Protein AF-A0A838ABS0-F1 (afdb_monomer)

Mean predicted aligned error: 15.43 Å

Secondary structure (DSSP, 8-state):
--------PPPPPPP----PPP---HHHHHHHHHHHHHHTT-------HHHHHHHHHHHHHHHHHHHHHHHHTGGGG-PPP-SSHHHHHHHHHHHHHHHHHHHHHHHHHHHHHHHHHHHHHHHHHHHHHHHHHHHHHHT--

Nearest PDB structures (foldseek):
  3zx6-assembly1_A  TM=5.988E-01  e=5.829E-01  Archaeoglobus fulgidus DSM 4304
  8ym7-assembly1_A  TM=7.204E-01  e=1.635E+00  Homo sapiens
  5da9-assembly1_A  TM=5.318E-01  e=9.472E-01  Thermochaetoides thermophila DSM 1495
  3g6b-assembly1_B  TM=4.521E-01  e=2.085E+00  Thermotoga maritima

Radius of gyration: 30.53 Å; Cα contacts (8 Å, |Δi|>4): 55; chains: 1; bounding box: 68×33×104 Å

Sequence (141 aa):
MADEEDSGAPPLPLPQVDDAPMPVGPQQVRAQADAKAQAAGLEDIAFDSEGVDKVIKRLKDVLSSLREAQRQSEPLRNIAKKSDPVTNSYADTANEGGAAYQACLRKEIAALDGLIEDAKAMKEERLQHEDEVAAGLKGQD

Foldseek 3Di:
DDDDDPDPDDDDPDPPPPPPPPPQPPVNVVVVVVVVCVVVVNDDPPDPLVVLVVVLVVLVVVLVVLVVVLVVLVVQLVDDDDPDPVSNVVSVVSNVVSVVVNVVSVVVSVVSVVVSVVSVVVSVVVVVVVVVVVVVVVVPD

Structure (mmCIF, N/CA/C/O backbone):
data_AF-A0A838ABS0-F1
#
_entry.id   AF-A0A838ABS0-F1
#
loop_
_atom_site.group_PDB
_atom_site.id
_atom_site.type_symbol
_atom_site.label_atom_id
_atom_site.label_alt_id
_atom_site.label_comp_id
_atom_site.label_asym_id
_atom_site.label_entity_id
_atom_site.label_seq_id
_atom_site.pdbx_PDB_ins_code
_atom_site.Cartn_x
_atom_site.Cartn_y
_atom_site.Cartn_z
_atom_site.occupancy
_atom_site.B_iso_or_equiv
_atom_site.auth_seq_id
_atom_site.auth_comp_id
_atom_site.auth_asym_id
_atom_site.auth_atom_id
_atom_site.pdbx_PDB_model_num
ATOM 1 N N . MET A 1 1 ? 41.597 13.670 74.623 1.00 37.94 1 MET A N 1
ATOM 2 C CA . MET A 1 1 ? 40.299 13.067 74.279 1.00 37.94 1 MET A CA 1
ATOM 3 C C . MET A 1 1 ? 39.415 14.268 73.980 1.00 37.94 1 MET A C 1
ATOM 5 O O . MET A 1 1 ? 39.158 15.011 74.914 1.00 37.94 1 MET A O 1
ATOM 9 N N . ALA A 1 2 ? 39.235 14.690 72.726 1.00 40.09 2 ALA A N 1
ATOM 10 C CA . ALA A 1 2 ? 38.895 13.882 71.545 1.00 40.09 2 ALA A CA 1
ATOM 11 C C . ALA A 1 2 ? 37.544 13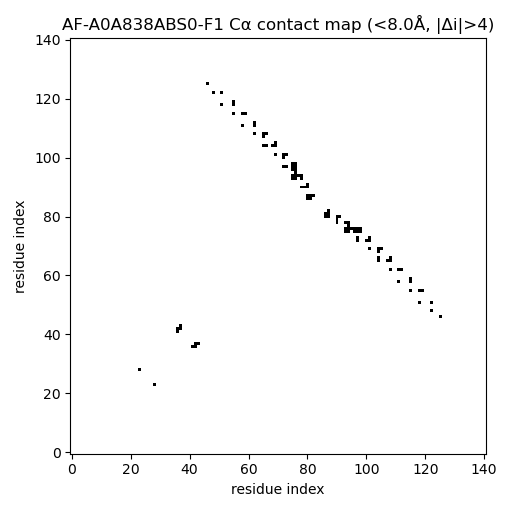.178 71.793 1.00 40.09 2 ALA A C 1
ATOM 13 O O . ALA A 1 2 ? 37.472 12.419 72.760 1.00 40.09 2 ALA A O 1
ATOM 14 N N . ASP A 1 3 ? 36.453 13.428 71.070 1.00 39.88 3 ASP A N 1
ATOM 15 C CA . ASP A 1 3 ? 36.185 14.411 69.993 1.00 39.88 3 ASP A CA 1
ATOM 16 C C . ASP A 1 3 ? 34.802 15.074 70.298 1.00 39.88 3 ASP A C 1
ATOM 18 O O . ASP A 1 3 ? 34.388 15.027 71.457 1.00 39.88 3 ASP A O 1
ATOM 22 N N . GLU A 1 4 ? 34.032 15.769 69.450 1.00 45.97 4 GLU A N 1
ATOM 23 C CA . GLU A 1 4 ? 34.025 16.033 67.998 1.00 45.97 4 GLU A CA 1
ATOM 24 C C . GLU A 1 4 ? 33.214 17.338 67.733 1.00 45.97 4 GLU A C 1
ATOM 26 O O . GLU A 1 4 ? 32.533 17.824 68.640 1.00 45.97 4 GLU A O 1
ATOM 31 N N . GLU A 1 5 ? 33.267 17.934 66.532 1.00 44.19 5 GLU A N 1
ATOM 32 C CA . GLU A 1 5 ? 32.456 19.119 66.170 1.00 44.19 5 GLU A CA 1
ATOM 33 C C . GLU A 1 5 ? 31.162 18.717 65.435 1.00 44.19 5 GLU A C 1
ATOM 35 O O . GLU A 1 5 ? 31.212 18.292 64.280 1.00 44.19 5 GLU A O 1
ATOM 40 N N . ASP A 1 6 ? 29.991 18.909 66.058 1.00 43.38 6 ASP A N 1
ATOM 41 C CA . ASP A 1 6 ? 28.695 18.737 65.378 1.00 43.38 6 ASP A CA 1
ATOM 42 C C . ASP A 1 6 ? 28.417 19.937 64.455 1.00 43.38 6 ASP A C 1
ATOM 44 O O . ASP A 1 6 ? 27.904 20.988 64.858 1.00 43.38 6 ASP A O 1
ATOM 48 N N . SER A 1 7 ? 28.855 19.806 63.202 1.00 43.72 7 SER A N 1
ATOM 49 C CA . SER A 1 7 ? 28.738 20.842 62.181 1.00 43.72 7 SER A CA 1
ATOM 50 C C . SER A 1 7 ? 27.284 20.995 61.730 1.00 43.72 7 SER A C 1
ATOM 52 O O . SER A 1 7 ? 26.798 20.257 60.872 1.00 43.72 7 SER A O 1
ATOM 54 N N . GLY A 1 8 ? 26.598 21.998 62.285 1.00 47.00 8 GLY A N 1
ATOM 55 C CA . GLY A 1 8 ? 25.239 22.401 61.913 1.00 47.00 8 GLY A CA 1
ATOM 56 C C . GLY A 1 8 ? 25.132 22.970 60.494 1.00 47.00 8 GLY A C 1
ATOM 57 O O . GLY A 1 8 ? 24.852 24.155 60.310 1.00 47.00 8 GLY A O 1
ATOM 58 N N . ALA A 1 9 ? 25.346 22.131 59.481 1.00 49.03 9 ALA A N 1
ATOM 59 C CA . ALA A 1 9 ? 25.081 22.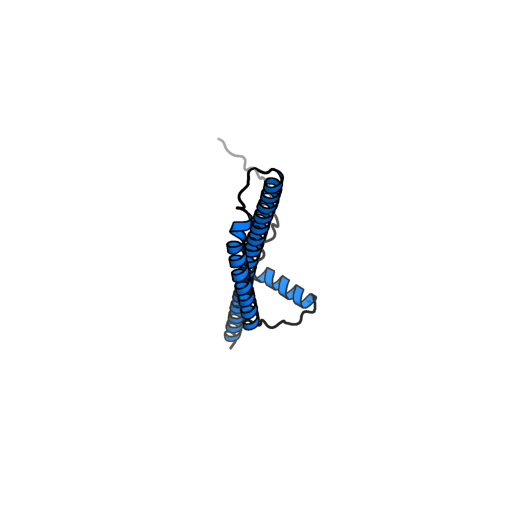457 58.090 1.00 49.03 9 ALA A CA 1
ATOM 60 C C . ALA A 1 9 ? 23.561 22.599 57.866 1.00 49.03 9 ALA A C 1
ATOM 62 O O . ALA A 1 9 ? 22.795 21.730 58.294 1.00 49.03 9 ALA A O 1
ATOM 63 N N . PRO A 1 10 ? 23.085 23.662 57.187 1.00 52.56 10 PRO A N 1
ATOM 64 C CA . PRO A 1 10 ? 21.678 23.761 56.820 1.00 52.56 10 PRO A CA 1
ATOM 65 C C . PRO A 1 10 ? 21.306 22.612 55.867 1.00 52.56 10 PRO A C 1
ATOM 67 O O . PRO A 1 10 ? 22.145 22.201 55.058 1.00 52.56 10 PRO A O 1
ATOM 70 N N . PRO A 1 11 ? 20.063 22.095 55.921 1.00 52.38 11 PRO A N 1
ATOM 71 C CA . PRO A 1 11 ? 19.639 21.018 55.038 1.00 52.38 11 PRO A CA 1
ATOM 72 C C . PRO A 1 11 ? 19.808 21.450 53.580 1.00 52.38 11 PRO A C 1
ATOM 74 O O . PRO A 1 11 ? 19.311 22.503 53.171 1.00 52.38 11 PRO A O 1
ATOM 77 N N . LEU A 1 12 ? 20.521 20.631 52.804 1.00 48.66 12 LEU A N 1
ATOM 78 C CA . LEU A 1 12 ? 20.681 20.854 51.371 1.00 48.66 12 LEU A CA 1
ATOM 79 C C . LEU A 1 12 ? 19.291 20.926 50.718 1.00 48.66 12 LEU A C 1
ATOM 81 O O . LEU A 1 12 ? 18.435 20.095 51.044 1.00 48.66 12 LEU A O 1
ATOM 85 N N . PRO A 1 13 ? 19.044 21.884 49.806 1.00 46.44 13 PRO A N 1
ATOM 86 C CA . PRO A 1 13 ? 17.794 21.909 49.065 1.00 46.44 13 PRO A CA 1
ATOM 87 C C . PRO A 1 13 ? 17.644 20.582 48.319 1.00 46.44 13 PRO A C 1
ATOM 89 O O . PRO A 1 13 ? 18.564 20.147 47.622 1.00 46.44 13 PRO A O 1
ATOM 92 N N . LEU A 1 14 ? 16.489 19.934 48.492 1.00 47.78 14 LEU A N 1
ATOM 93 C CA . LEU A 1 14 ? 16.149 18.730 47.740 1.00 47.78 14 LEU A CA 1
ATOM 94 C C . LEU A 1 14 ? 16.307 19.025 46.240 1.00 47.78 14 LEU A C 1
ATOM 96 O O . LEU A 1 14 ? 15.927 20.121 45.811 1.00 47.78 14 LEU A O 1
ATOM 100 N N . PRO A 1 15 ? 16.858 18.087 45.445 1.00 40.12 15 PRO A N 1
ATOM 101 C CA . PRO A 1 15 ? 16.983 18.289 44.011 1.00 40.12 15 PRO A CA 1
ATOM 102 C C . PRO A 1 15 ? 15.602 18.608 43.445 1.00 40.12 15 PRO A C 1
ATOM 104 O O . PRO A 1 15 ? 14.646 17.861 43.667 1.00 40.12 15 PRO A O 1
ATOM 107 N N . GLN A 1 16 ? 15.503 19.743 42.752 1.00 44.62 16 GLN A N 1
ATOM 108 C CA . GLN A 1 16 ? 14.300 20.097 42.017 1.00 4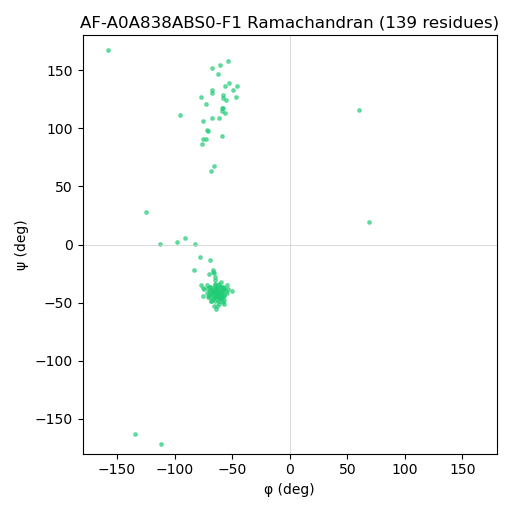4.62 16 GLN A CA 1
ATOM 109 C C . GLN A 1 16 ? 14.058 18.979 41.009 1.00 44.62 16 GLN A C 1
ATOM 111 O O . GLN A 1 16 ? 14.888 18.733 40.135 1.00 44.62 16 GLN A O 1
ATOM 116 N N . VAL A 1 17 ? 12.956 18.257 41.190 1.00 43.44 17 VAL A N 1
ATOM 117 C CA . VAL A 1 17 ? 12.484 17.314 40.186 1.00 43.44 17 VAL A CA 1
ATOM 118 C C . VAL A 1 17 ? 12.059 18.185 39.014 1.00 43.44 17 VAL A C 1
ATOM 120 O O . VAL A 1 17 ? 11.094 18.935 39.147 1.00 43.44 17 VAL A O 1
ATOM 123 N N . ASP A 1 18 ? 12.823 18.151 37.921 1.00 41.28 18 ASP A N 1
ATOM 124 C CA . ASP A 1 18 ? 12.413 18.792 36.674 1.00 41.28 18 ASP A CA 1
ATOM 125 C C . ASP A 1 18 ? 10.981 18.348 36.353 1.00 41.28 18 ASP A C 1
ATOM 127 O O . ASP A 1 18 ? 10.687 17.148 36.392 1.00 41.28 18 ASP A O 1
ATOM 131 N N . ASP A 1 19 ? 10.113 19.303 36.001 1.00 46.94 19 ASP A N 1
ATOM 132 C CA . ASP A 1 19 ? 8.786 19.055 35.424 1.00 46.94 19 ASP A CA 1
ATOM 133 C C . ASP A 1 19 ? 8.948 18.464 34.008 1.00 46.94 19 ASP A C 1
ATOM 135 O O . ASP A 1 19 ? 8.562 19.045 32.990 1.00 46.94 19 ASP A O 1
ATOM 139 N N . ALA A 1 20 ? 9.555 17.279 33.929 1.00 39.06 20 ALA A N 1
ATOM 140 C CA . ALA A 1 20 ? 9.474 16.423 32.767 1.00 39.06 20 ALA A CA 1
ATOM 141 C C . ALA A 1 20 ? 7.982 16.132 32.555 1.00 39.06 20 ALA A C 1
ATOM 143 O O . ALA A 1 20 ? 7.352 15.558 33.451 1.00 39.06 20 ALA A O 1
ATOM 144 N N . PRO A 1 21 ? 7.384 16.539 31.418 1.00 47.62 21 PRO A N 1
ATOM 145 C CA . PRO A 1 21 ? 5.959 16.361 31.206 1.00 47.62 21 PRO A CA 1
ATOM 146 C C . PRO A 1 21 ? 5.634 14.875 31.328 1.00 47.62 21 PRO A C 1
ATOM 148 O O . PRO A 1 21 ? 6.159 14.054 30.571 1.00 47.62 21 PRO A O 1
ATOM 151 N N . MET A 1 22 ? 4.798 14.551 32.319 1.00 50.69 22 MET A N 1
ATOM 152 C CA . MET A 1 22 ? 4.353 13.188 32.602 1.00 50.69 22 MET A CA 1
ATOM 153 C C . MET A 1 22 ? 3.935 12.506 31.294 1.00 50.69 22 MET A C 1
ATOM 155 O O . MET A 1 22 ? 3.243 13.143 30.491 1.00 50.69 22 MET A O 1
ATOM 159 N N . PRO A 1 23 ? 4.321 11.236 31.057 1.00 47.25 23 PRO A N 1
ATOM 160 C CA . PRO A 1 23 ? 3.905 10.523 29.859 1.00 47.25 23 PRO A CA 1
ATOM 161 C C . PRO A 1 23 ? 2.378 10.524 29.801 1.00 47.25 23 PRO A C 1
ATOM 163 O O . PRO A 1 23 ? 1.712 9.950 30.664 1.00 47.25 23 PRO A O 1
ATOM 166 N N . VAL A 1 24 ? 1.841 11.234 28.806 1.00 54.50 24 VAL A N 1
ATOM 167 C CA . VAL A 1 24 ? 0.407 11.486 28.660 1.00 54.50 24 VAL A CA 1
ATOM 168 C C . VAL A 1 24 ? -0.284 10.139 28.494 1.00 54.50 24 VAL A C 1
ATOM 170 O O . VAL A 1 24 ? -0.116 9.471 27.473 1.00 54.50 24 VAL A O 1
ATOM 173 N N . GLY A 1 25 ? -1.022 9.711 29.520 1.00 48.97 25 GLY A N 1
ATOM 174 C CA . GLY A 1 25 ? -1.696 8.416 29.502 1.00 48.97 25 GLY A CA 1
ATOM 175 C C . GLY A 1 25 ? -2.711 8.344 28.351 1.00 48.97 25 GLY A C 1
ATOM 176 O O . GLY A 1 25 ? -3.240 9.390 27.963 1.00 48.97 25 GLY A O 1
ATOM 177 N N . PRO A 1 26 ? -3.049 7.148 27.828 1.00 52.22 26 PRO A N 1
ATOM 178 C CA . PRO A 1 26 ? -3.983 7.006 26.702 1.00 52.22 26 PRO A CA 1
ATOM 179 C C . PRO A 1 26 ? -5.296 7.783 26.902 1.00 52.22 26 PRO A C 1
ATOM 181 O O . PRO A 1 26 ? -5.756 8.493 26.009 1.00 52.22 26 PRO A O 1
ATOM 184 N N . GLN A 1 27 ? -5.823 7.767 28.131 1.00 48.16 27 GLN A N 1
ATOM 185 C CA . GLN A 1 27 ? -7.010 8.522 28.544 1.00 48.16 27 GLN A CA 1
ATOM 186 C C . GLN A 1 27 ? -6.867 10.050 28.383 1.00 48.16 27 GLN A C 1
ATOM 188 O O . GLN A 1 27 ? -7.824 10.718 28.003 1.00 48.16 27 GLN A O 1
ATOM 193 N N . GLN A 1 28 ? -5.684 10.626 28.629 1.00 62.12 28 GLN A N 1
ATOM 194 C CA . GLN A 1 28 ? -5.437 12.064 28.455 1.00 62.12 28 GLN A CA 1
ATOM 195 C C . GLN A 1 28 ? -5.250 12.450 26.981 1.00 62.12 28 GLN A C 1
ATOM 197 O O . GLN A 1 28 ? -5.702 13.522 26.576 1.00 62.12 28 GLN A O 1
ATOM 202 N N . VAL A 1 29 ? -4.631 11.584 26.166 1.00 63.69 29 VAL A N 1
ATOM 203 C CA . VAL A 1 29 ? -4.557 11.778 24.704 1.00 63.69 29 VAL A CA 1
ATOM 204 C C . VAL A 1 29 ? -5.970 11.808 24.117 1.00 63.69 29 VAL A C 1
ATOM 206 O O . VAL A 1 29 ? -6.300 12.703 23.337 1.00 63.69 29 VAL A O 1
ATOM 209 N N . ARG A 1 30 ? -6.826 10.880 24.555 1.00 60.66 30 ARG A N 1
ATOM 210 C CA . ARG A 1 30 ? -8.224 10.784 24.132 1.00 60.66 30 ARG A CA 1
ATOM 211 C C . ARG A 1 30 ? -9.071 11.962 24.605 1.00 60.66 30 ARG A C 1
ATOM 213 O O . ARG A 1 30 ? -9.712 12.597 23.777 1.00 60.66 30 ARG A O 1
ATOM 220 N N . ALA A 1 31 ? -8.957 12.368 25.871 1.00 60.84 31 ALA A N 1
ATOM 221 C CA . ALA A 1 31 ? -9.607 13.581 26.371 1.00 60.84 31 ALA A CA 1
ATOM 222 C C . ALA A 1 31 ? -9.203 14.843 25.578 1.00 60.84 31 ALA A C 1
ATOM 224 O O . ALA A 1 31 ? -10.049 15.693 25.307 1.00 60.84 31 ALA A O 1
ATOM 225 N N . GLN A 1 32 ? -7.939 14.965 25.142 1.00 68.75 32 GLN A N 1
ATOM 226 C CA . GLN A 1 32 ? -7.531 16.046 24.235 1.00 68.75 32 GLN A CA 1
ATOM 227 C C . GLN A 1 32 ? -8.109 15.905 22.820 1.00 68.75 32 GLN A C 1
ATOM 229 O O . GLN A 1 32 ? -8.397 16.923 22.191 1.00 68.75 32 GLN A O 1
ATOM 234 N N . ALA A 1 33 ? -8.241 14.687 22.292 1.00 63.12 33 ALA A N 1
ATOM 235 C CA . ALA A 1 33 ? -8.814 14.440 20.971 1.00 63.12 33 ALA A CA 1
ATOM 236 C C . ALA A 1 33 ? -10.316 14.758 20.942 1.00 63.12 33 ALA A C 1
ATOM 238 O O . ALA A 1 33 ? -10.758 15.525 20.088 1.00 63.12 33 ALA A O 1
ATOM 239 N N . ASP A 1 34 ? -11.073 14.254 21.917 1.00 63.12 34 ASP A N 1
ATOM 240 C CA . ASP A 1 34 ? -12.516 14.466 22.023 1.00 63.12 34 ASP A CA 1
ATOM 241 C C . ASP A 1 34 ? -12.826 15.954 22.330 1.00 63.12 34 ASP A C 1
ATOM 243 O O . ASP A 1 34 ? -13.695 16.549 21.692 1.00 63.12 34 ASP A O 1
ATOM 247 N N . ALA A 1 35 ? -12.035 16.626 23.184 1.00 67.12 35 ALA A N 1
ATOM 248 C CA . ALA A 1 35 ? -12.154 18.076 23.404 1.00 67.12 35 ALA A CA 1
ATOM 249 C C . ALA A 1 35 ? -11.831 18.910 22.146 1.00 67.12 35 ALA A C 1
ATOM 251 O O . ALA A 1 35 ? -12.475 19.931 21.899 1.00 67.12 35 ALA A O 1
ATOM 252 N N . LYS A 1 36 ? -10.859 18.487 21.322 1.00 70.50 36 LYS A N 1
ATOM 253 C CA . LYS A 1 36 ? -10.574 19.127 20.023 1.00 70.50 36 LYS A CA 1
ATOM 254 C C . LYS A 1 36 ? -11.692 18.889 19.009 1.00 70.50 36 LYS A C 1
ATOM 256 O O . LYS A 1 36 ? -11.993 19.806 18.251 1.00 70.50 36 LYS A O 1
ATOM 261 N N . ALA A 1 37 ? -12.312 17.709 19.000 1.00 62.69 37 ALA A N 1
ATOM 262 C CA . ALA A 1 37 ? -13.449 17.407 18.132 1.00 62.69 37 ALA A CA 1
ATOM 263 C C . ALA A 1 37 ? -14.667 18.280 18.487 1.00 62.69 37 ALA A C 1
ATOM 265 O O . ALA A 1 37 ? -15.198 18.970 17.616 1.00 62.69 37 ALA A O 1
ATOM 266 N N . GLN A 1 38 ? -15.015 18.360 19.776 1.00 63.19 38 GLN A N 1
ATOM 267 C CA . GLN A 1 38 ? -16.070 19.248 20.277 1.00 63.19 38 GLN A CA 1
ATOM 268 C C . GLN A 1 38 ? -15.779 20.725 19.963 1.00 63.19 38 GLN A C 1
ATOM 270 O O . GLN A 1 38 ? -16.648 21.436 19.461 1.00 63.19 38 GLN A O 1
ATOM 275 N N . ALA A 1 39 ? -14.543 21.192 20.183 1.00 70.38 39 ALA A N 1
ATOM 276 C CA . ALA A 1 39 ? -14.138 22.562 19.855 1.00 70.38 39 ALA A CA 1
ATOM 277 C C . ALA A 1 39 ? -14.151 22.865 18.342 1.00 70.38 39 ALA A C 1
ATOM 279 O O . ALA A 1 39 ? -14.303 24.021 17.951 1.00 70.38 39 ALA A O 1
ATOM 280 N N . ALA A 1 40 ? -14.014 21.844 17.491 1.00 70.81 40 ALA A N 1
ATOM 281 C CA . ALA A 1 40 ? -14.139 21.954 16.039 1.00 70.81 40 ALA A CA 1
ATOM 282 C C . ALA A 1 40 ? -15.599 21.927 15.542 1.00 70.81 40 ALA A C 1
ATOM 284 O O . ALA A 1 40 ? -15.823 22.005 14.334 1.00 70.81 40 ALA A O 1
ATOM 285 N N . GLY A 1 41 ? -16.589 21.814 16.437 1.00 48.19 41 GLY A N 1
ATOM 286 C CA . GLY A 1 41 ? -18.000 21.696 16.062 1.00 48.19 41 GLY A CA 1
ATOM 287 C C . GLY A 1 41 ? -18.339 20.369 15.379 1.00 48.19 41 GLY A C 1
ATOM 288 O O . GLY A 1 41 ? -19.357 20.280 14.694 1.00 48.19 41 GLY A O 1
ATOM 289 N N . LEU A 1 42 ? -17.494 19.347 15.543 1.00 54.00 42 LEU A N 1
ATOM 290 C CA . LEU A 1 42 ? -17.842 17.984 15.172 1.00 54.00 42 LEU A CA 1
ATOM 291 C C . LEU A 1 42 ? -18.806 17.468 16.245 1.00 54.00 42 LEU A C 1
ATOM 293 O O . LEU A 1 42 ? -18.395 17.209 17.377 1.00 54.00 42 LEU A O 1
ATOM 297 N N . GLU A 1 43 ? -20.091 17.368 15.892 1.00 49.88 43 GLU A N 1
ATOM 298 C CA . GLU A 1 43 ? -21.061 16.593 16.673 1.00 49.88 43 GLU A CA 1
ATOM 299 C C . GLU A 1 43 ? -20.545 15.166 16.880 1.00 49.88 43 GLU A C 1
ATOM 301 O O . GLU A 1 43 ? -19.698 14.689 16.124 1.00 49.88 43 GLU A O 1
ATOM 306 N N . ASP A 1 44 ? -21.059 14.497 17.910 1.00 53.41 44 ASP A N 1
ATOM 307 C CA . ASP A 1 44 ? -20.630 13.166 18.334 1.00 53.41 44 ASP A CA 1
ATOM 308 C C . ASP A 1 44 ? -20.803 12.148 17.189 1.00 53.41 44 ASP A C 1
ATOM 310 O O . ASP A 1 44 ? -21.893 11.620 16.948 1.00 53.41 44 ASP A O 1
ATOM 314 N N . ILE A 1 45 ? -19.732 11.933 16.410 1.00 54.19 45 ILE A N 1
ATOM 315 C CA . ILE A 1 45 ? -19.737 11.032 15.256 1.00 54.19 45 ILE A CA 1
ATOM 316 C C . ILE A 1 45 ? -19.773 9.613 15.811 1.00 54.19 45 ILE A C 1
ATOM 318 O O . ILE A 1 45 ? -18.728 9.012 16.071 1.00 54.19 45 ILE A O 1
ATOM 322 N N . ALA A 1 46 ? -20.991 9.102 15.993 1.00 62.19 46 ALA A N 1
ATOM 323 C CA . ALA A 1 46 ? -21.248 7.754 16.472 1.00 62.19 46 ALA A CA 1
ATOM 324 C C . ALA A 1 46 ? -20.364 6.746 15.724 1.00 62.19 46 ALA A C 1
ATOM 326 O O . ALA A 1 46 ? -20.316 6.726 14.489 1.00 62.19 46 ALA A O 1
ATOM 327 N N . PHE A 1 47 ? -19.633 5.936 16.486 1.00 69.44 47 PHE A N 1
ATOM 328 C CA . PHE A 1 47 ? -18.600 5.068 15.947 1.00 69.44 47 PHE A CA 1
ATOM 329 C C . PHE A 1 47 ? -19.213 3.910 15.138 1.00 69.44 47 PHE A C 1
ATOM 331 O O . PHE A 1 47 ? -19.636 2.891 15.680 1.00 69.44 47 PHE A O 1
ATOM 338 N N . ASP A 1 48 ? -19.259 4.053 13.810 1.00 81.31 48 ASP A N 1
ATOM 339 C CA . ASP A 1 48 ? -19.734 2.993 12.915 1.00 81.31 48 ASP A CA 1
ATOM 340 C C . ASP A 1 48 ? -18.670 1.894 12.745 1.00 81.31 48 ASP A C 1
ATOM 342 O O . ASP A 1 48 ? -17.868 1.887 11.806 1.00 81.31 48 ASP A O 1
ATOM 346 N N . SER A 1 49 ? -18.692 0.932 13.667 1.00 82.69 49 SER A N 1
ATOM 347 C CA . SER A 1 49 ? -17.852 -0.271 13.658 1.00 82.69 49 SER A CA 1
ATOM 348 C C . SER A 1 49 ? -17.963 -1.077 12.346 1.00 82.69 49 SER A C 1
ATOM 350 O O . SER A 1 49 ? -16.956 -1.603 11.858 1.00 82.69 49 SER A O 1
ATOM 352 N N . GLU A 1 50 ? -19.147 -1.125 11.716 1.00 85.19 50 GLU A N 1
ATOM 353 C CA . GLU A 1 50 ? -19.361 -1.803 10.425 1.00 85.19 50 GLU A CA 1
ATOM 354 C C . GLU A 1 50 ? -18.778 -0.982 9.258 1.00 85.19 50 GLU A C 1
ATOM 356 O O . GLU A 1 50 ? -18.199 -1.526 8.313 1.00 85.19 50 GLU A O 1
ATOM 361 N N . GLY A 1 51 ? -18.895 0.343 9.329 1.00 85.06 51 GLY A N 1
ATOM 362 C CA . GLY A 1 51 ? -18.252 1.308 8.439 1.00 85.06 51 GLY A CA 1
ATOM 363 C C . GLY A 1 51 ? -16.732 1.180 8.451 1.00 85.06 51 GLY A C 1
ATOM 364 O O . GLY A 1 51 ? -16.111 1.083 7.387 1.00 85.06 51 GLY A O 1
ATOM 365 N N . VAL A 1 52 ? -16.131 1.081 9.639 1.00 88.38 52 VAL A N 1
ATOM 366 C CA . VAL A 1 52 ? -14.687 0.857 9.802 1.00 88.38 52 VAL A CA 1
ATOM 367 C C . VAL A 1 52 ? -14.266 -0.500 9.226 1.00 88.38 52 VAL A C 1
ATOM 369 O O . VAL A 1 52 ? -13.284 -0.557 8.486 1.00 88.38 52 VAL A O 1
ATOM 372 N N . ASP A 1 53 ? -15.036 -1.575 9.432 1.00 90.38 53 ASP A N 1
ATOM 373 C CA . ASP A 1 53 ? -14.765 -2.872 8.786 1.00 90.38 53 ASP A CA 1
ATOM 374 C C . ASP A 1 53 ? -14.823 -2.798 7.251 1.00 90.38 53 ASP A C 1
ATOM 376 O O . ASP A 1 53 ? -13.974 -3.378 6.564 1.00 90.38 53 ASP A O 1
ATOM 380 N N . LYS A 1 54 ? -15.782 -2.052 6.684 1.00 92.12 54 LYS A N 1
ATOM 381 C CA . LYS A 1 54 ? -15.876 -1.816 5.231 1.00 92.12 54 LYS A CA 1
ATOM 382 C C . LYS A 1 54 ? -14.660 -1.049 4.703 1.00 92.12 54 LYS A C 1
ATOM 384 O O . LYS A 1 54 ? -14.178 -1.371 3.613 1.00 92.12 54 LYS A O 1
ATOM 389 N N . VAL A 1 55 ? -14.143 -0.073 5.455 1.00 91.44 55 VAL A N 1
ATOM 390 C CA . VAL A 1 55 ? -12.903 0.647 5.115 1.00 91.44 55 VAL A CA 1
ATOM 391 C C . VAL A 1 55 ? -11.704 -0.299 5.182 1.00 91.44 55 VAL A C 1
ATOM 393 O O . VAL A 1 55 ? -11.016 -0.454 4.175 1.00 91.44 55 VAL A O 1
ATOM 396 N N . ILE A 1 56 ? -11.499 -1.009 6.297 1.00 93.81 56 ILE A N 1
ATOM 397 C CA . ILE A 1 56 ? -10.407 -1.985 6.471 1.00 93.81 56 ILE A CA 1
ATOM 398 C C . ILE A 1 56 ? -10.418 -3.033 5.351 1.00 93.81 56 ILE A C 1
ATOM 400 O O . ILE A 1 56 ? -9.364 -3.376 4.813 1.00 93.81 56 ILE A O 1
ATOM 404 N N . LYS A 1 57 ? -11.598 -3.530 4.956 1.00 95.62 57 LYS A N 1
ATOM 405 C CA . LYS A 1 57 ? -11.739 -4.461 3.830 1.00 95.62 57 LYS A CA 1
ATOM 406 C C . LYS A 1 57 ? -11.265 -3.839 2.514 1.00 95.62 57 LYS A C 1
ATOM 408 O O . LYS A 1 57 ? -10.416 -4.428 1.853 1.00 95.62 57 LYS A O 1
ATOM 413 N N . ARG A 1 58 ? -11.738 -2.637 2.164 1.00 95.56 58 ARG A N 1
ATOM 414 C CA . ARG A 1 58 ? -11.308 -1.933 0.939 1.00 95.56 58 ARG A CA 1
ATOM 415 C C . ARG A 1 58 ? -9.800 -1.680 0.916 1.00 95.56 58 ARG A C 1
ATOM 417 O O . ARG A 1 58 ? -9.177 -1.878 -0.122 1.00 95.56 58 ARG A O 1
ATOM 424 N N . LEU A 1 59 ? -9.205 -1.294 2.046 1.00 95.19 59 LEU A N 1
ATOM 425 C CA . LEU A 1 59 ? -7.755 -1.110 2.155 1.00 95.19 59 LEU A CA 1
ATOM 426 C C . LEU A 1 59 ? -7.006 -2.434 1.907 1.00 95.19 59 LEU A C 1
ATOM 428 O O . LEU A 1 59 ? -6.035 -2.446 1.154 1.00 95.19 59 LEU A O 1
ATOM 432 N N . LYS A 1 60 ? -7.487 -3.565 2.447 1.00 96.62 60 LYS A N 1
ATOM 433 C CA . LYS A 1 60 ? -6.929 -4.907 2.172 1.00 96.62 60 LYS A CA 1
ATOM 434 C C . LYS A 1 60 ? -7.069 -5.329 0.703 1.00 96.62 60 LYS A C 1
ATOM 436 O O . LYS A 1 60 ? -6.142 -5.931 0.160 1.00 96.62 60 LYS A O 1
ATOM 441 N N . ASP A 1 61 ? -8.181 -4.998 0.050 1.00 97.06 61 ASP A N 1
ATOM 442 C CA . ASP A 1 61 ? -8.402 -5.290 -1.374 1.00 97.06 61 ASP A CA 1
ATOM 443 C C . ASP A 1 61 ? -7.421 -4.487 -2.266 1.00 97.06 61 ASP A C 1
ATOM 445 O O . ASP A 1 61 ? -6.807 -5.035 -3.192 1.00 97.06 61 ASP A O 1
ATOM 449 N N . VAL A 1 62 ? -7.187 -3.207 -1.941 1.00 96.06 62 VAL A N 1
ATOM 450 C CA . VAL A 1 62 ? -6.165 -2.361 -2.594 1.00 96.06 62 VAL A CA 1
ATOM 451 C C . VAL A 1 62 ? -4.753 -2.886 -2.323 1.00 96.06 62 VAL A C 1
ATOM 453 O O . VAL A 1 62 ? -3.962 -3.015 -3.253 1.00 96.06 62 VAL A O 1
ATOM 456 N N . LEU A 1 63 ? -4.440 -3.264 -1.082 1.00 96.44 63 LEU A N 1
ATOM 457 C CA . LEU A 1 63 ? -3.150 -3.840 -0.694 1.00 96.44 63 LEU A CA 1
ATOM 458 C C . LEU A 1 63 ? -2.833 -5.128 -1.467 1.00 96.44 63 LEU A C 1
ATOM 460 O O . LEU A 1 63 ? -1.708 -5.312 -1.932 1.00 96.44 63 LEU A O 1
ATOM 464 N N . SER A 1 64 ? -3.824 -6.007 -1.637 1.00 96.69 64 SER A N 1
ATOM 465 C CA . SER A 1 64 ? -3.697 -7.213 -2.462 1.00 96.69 64 SER A CA 1
ATOM 466 C C . SER A 1 64 ? -3.374 -6.858 -3.919 1.00 96.69 64 SER A C 1
ATOM 468 O O . SER A 1 64 ? -2.457 -7.426 -4.514 1.00 96.69 64 SER A O 1
ATOM 470 N N . SER A 1 65 ? -4.056 -5.844 -4.459 1.00 96.44 65 SER A N 1
ATOM 471 C CA . SER A 1 65 ? -3.837 -5.339 -5.820 1.00 96.44 65 SER A CA 1
ATOM 472 C C . SER A 1 65 ? -2.441 -4.721 -6.003 1.00 96.44 65 SER A C 1
ATOM 474 O O . SER A 1 65 ? -1.781 -4.991 -7.005 1.00 96.44 65 SER A O 1
ATOM 476 N N . LEU A 1 66 ? -1.943 -3.956 -5.023 1.00 96.19 66 LEU A N 1
ATOM 477 C CA . LEU A 1 66 ? -0.587 -3.386 -5.037 1.00 96.19 66 LEU A CA 1
ATOM 478 C C . LEU A 1 66 ? 0.498 -4.465 -4.928 1.00 96.19 66 LEU A C 1
ATOM 480 O O . LEU A 1 66 ? 1.487 -4.412 -5.656 1.00 96.19 66 LEU A O 1
ATOM 484 N N . ARG A 1 67 ? 0.312 -5.473 -4.065 1.00 96.31 67 ARG A N 1
ATOM 485 C CA . ARG A 1 67 ? 1.225 -6.628 -3.960 1.00 96.31 67 ARG A CA 1
ATOM 486 C C . ARG A 1 67 ? 1.270 -7.432 -5.260 1.00 96.31 67 ARG A C 1
ATOM 488 O O . ARG A 1 67 ? 2.333 -7.923 -5.640 1.00 96.31 67 ARG A O 1
ATOM 495 N N . GLU A 1 68 ? 0.150 -7.533 -5.969 1.00 96.69 68 GLU A N 1
ATOM 496 C CA . GLU A 1 68 ? 0.109 -8.172 -7.282 1.00 96.69 68 GLU A CA 1
ATOM 497 C C . GLU A 1 68 ? 0.803 -7.327 -8.360 1.00 96.69 68 GLU A C 1
ATOM 499 O O . GLU A 1 68 ? 1.667 -7.846 -9.067 1.00 96.69 68 GLU A O 1
ATOM 504 N N . ALA A 1 69 ? 0.549 -6.015 -8.414 1.00 93.88 69 ALA A N 1
ATOM 505 C CA . ALA A 1 69 ? 1.280 -5.093 -9.287 1.00 93.88 69 ALA A CA 1
ATOM 506 C C . ALA A 1 69 ? 2.799 -5.127 -9.023 1.00 93.88 69 ALA A C 1
ATOM 508 O O . ALA A 1 69 ? 3.600 -5.134 -9.959 1.00 93.88 69 ALA A O 1
ATOM 509 N N . GLN A 1 70 ? 3.216 -5.240 -7.756 1.00 94.81 70 GLN A N 1
ATOM 510 C CA . GLN A 1 70 ? 4.622 -5.396 -7.387 1.00 94.81 70 GLN A CA 1
ATOM 511 C C . GLN A 1 70 ? 5.220 -6.668 -8.001 1.00 94.81 70 GLN A C 1
ATOM 513 O O . GLN A 1 70 ? 6.271 -6.583 -8.637 1.00 94.81 70 GLN A O 1
ATOM 518 N N . ARG A 1 71 ? 4.546 -7.822 -7.882 1.00 93.94 71 ARG A N 1
ATOM 519 C CA . ARG A 1 71 ? 5.000 -9.080 -8.504 1.00 93.94 71 ARG A CA 1
ATOM 520 C C . ARG A 1 71 ? 5.058 -8.981 -10.028 1.00 93.94 71 ARG A C 1
ATOM 522 O O . ARG A 1 71 ? 6.052 -9.387 -10.624 1.00 93.94 71 ARG A O 1
ATOM 529 N N . GLN A 1 72 ? 4.041 -8.394 -10.654 1.00 94.19 72 GLN A N 1
ATOM 530 C CA . GLN A 1 72 ? 3.966 -8.246 -12.111 1.00 94.19 72 GLN A CA 1
ATOM 531 C C . GLN A 1 72 ? 4.983 -7.238 -12.674 1.00 94.19 72 GLN A C 1
ATOM 533 O O . GLN A 1 72 ? 5.396 -7.370 -13.822 1.00 94.19 72 GLN A O 1
ATOM 538 N N . SER A 1 73 ? 5.440 -6.269 -11.872 1.00 92.38 73 SER A N 1
ATOM 539 C CA . SER A 1 73 ? 6.469 -5.293 -12.267 1.00 92.38 73 SER A CA 1
ATOM 540 C C . SER A 1 73 ? 7.910 -5.830 -12.247 1.00 92.38 73 SER A C 1
ATOM 542 O O . SER A 1 73 ? 8.812 -5.168 -12.756 1.00 92.38 73 SER A O 1
ATOM 544 N N . GLU A 1 74 ? 8.153 -7.022 -11.693 1.00 89.50 74 GLU A N 1
ATOM 545 C CA . GLU A 1 74 ? 9.494 -7.622 -11.568 1.00 89.50 74 GLU A CA 1
ATOM 546 C C . GLU A 1 74 ? 10.301 -7.716 -12.883 1.00 89.50 74 GLU A C 1
ATOM 548 O O . GLU A 1 74 ? 11.505 -7.447 -12.852 1.00 89.50 74 GLU A O 1
ATOM 553 N N . PRO A 1 75 ? 9.711 -8.016 -14.059 1.00 91.00 75 PRO A N 1
ATOM 554 C CA . PRO A 1 75 ? 10.457 -8.037 -15.317 1.00 91.00 75 PRO A CA 1
ATOM 555 C C . PRO A 1 75 ? 10.972 -6.657 -15.757 1.00 91.00 75 PRO A C 1
ATOM 557 O O . PRO A 1 75 ? 11.959 -6.588 -16.487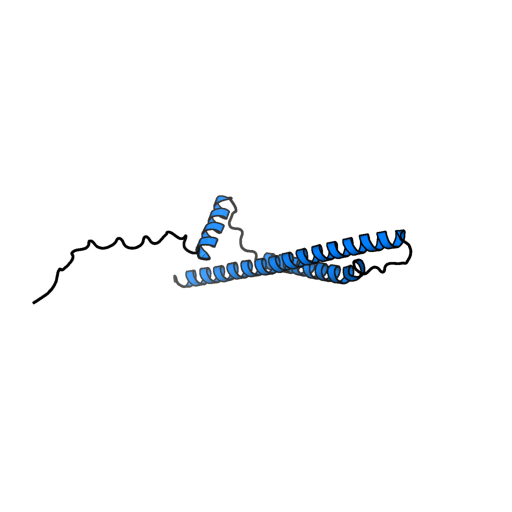 1.00 91.00 75 PRO A O 1
ATOM 560 N N . LEU A 1 76 ? 10.348 -5.559 -15.307 1.00 88.06 76 LEU A N 1
ATOM 561 C CA . LEU A 1 76 ? 10.662 -4.196 -15.765 1.00 88.06 76 LEU A CA 1
ATOM 562 C C . LEU A 1 76 ? 12.059 -3.721 -15.344 1.00 88.06 76 LEU A C 1
ATOM 564 O O . LEU A 1 76 ? 12.605 -2.829 -15.981 1.00 88.06 76 LEU A O 1
ATOM 568 N N . ARG A 1 77 ? 12.642 -4.318 -14.294 1.00 88.38 77 ARG A N 1
ATOM 569 C CA . ARG A 1 77 ? 14.012 -4.028 -13.829 1.00 88.38 77 ARG A CA 1
ATOM 570 C C . ARG A 1 77 ? 15.078 -5.018 -14.320 1.00 88.38 77 ARG A C 1
ATOM 572 O O . ARG A 1 77 ? 16.229 -4.922 -13.904 1.00 88.38 77 ARG A O 1
ATOM 579 N N . ASN A 1 78 ? 14.684 -5.994 -15.139 1.00 90.88 78 ASN A N 1
ATOM 580 C CA . ASN A 1 78 ? 15.507 -7.132 -15.559 1.00 90.88 78 ASN A CA 1
ATOM 581 C C . ASN A 1 78 ? 15.603 -7.245 -17.098 1.00 90.88 78 ASN A C 1
ATOM 583 O O . ASN A 1 78 ? 15.765 -8.334 -17.652 1.00 90.88 78 ASN A O 1
ATOM 587 N N . ILE A 1 79 ? 15.485 -6.123 -17.812 1.00 91.56 79 ILE A N 1
ATOM 588 C CA . ILE A 1 79 ? 15.564 -6.064 -19.273 1.00 91.56 79 ILE A CA 1
ATOM 589 C C . ILE A 1 79 ? 17.015 -6.270 -19.713 1.00 91.56 79 ILE A C 1
ATOM 591 O O . ILE A 1 79 ? 17.920 -5.513 -19.350 1.00 91.56 79 ILE A O 1
ATOM 595 N N . ALA A 1 80 ? 17.230 -7.312 -20.516 1.00 91.25 80 ALA A N 1
ATOM 596 C CA . ALA A 1 80 ? 18.546 -7.697 -21.001 1.00 91.25 80 ALA A CA 1
ATOM 597 C C . ALA A 1 80 ? 19.133 -6.660 -21.975 1.00 91.25 80 ALA A C 1
ATOM 599 O O . ALA A 1 80 ? 18.506 -6.281 -22.969 1.00 91.25 80 ALA A O 1
ATOM 600 N N . LYS A 1 81 ? 20.382 -6.267 -21.714 1.00 89.31 81 LYS A N 1
ATOM 601 C CA . LYS A 1 81 ? 21.204 -5.459 -22.623 1.00 89.31 81 LYS A CA 1
ATOM 602 C C . LYS A 1 81 ? 21.563 -6.245 -23.891 1.00 89.31 81 LYS A C 1
ATOM 604 O O . LYS A 1 81 ? 21.666 -7.472 -23.867 1.00 89.31 81 LYS A O 1
ATOM 609 N N . LYS A 1 82 ? 21.774 -5.536 -25.000 1.00 88.56 82 LYS A N 1
ATOM 610 C CA . LYS A 1 82 ? 22.262 -6.075 -26.282 1.00 88.56 82 LYS A CA 1
ATOM 611 C C . LYS A 1 82 ? 23.678 -5.549 -26.577 1.00 88.56 82 LYS A C 1
ATOM 613 O O . LYS A 1 82 ? 24.326 -4.946 -25.728 1.00 88.56 82 LYS A O 1
ATOM 618 N N . SER A 1 83 ? 24.200 -5.803 -27.774 1.00 84.25 83 SER A N 1
ATOM 619 C CA . SER A 1 83 ? 25.485 -5.240 -28.223 1.00 84.25 83 SER A CA 1
ATOM 620 C C . SER A 1 83 ? 25.367 -3.815 -28.782 1.00 84.25 83 SER A C 1
ATOM 622 O O . SER A 1 83 ? 26.357 -3.092 -28.817 1.00 84.25 83 SER A O 1
ATOM 624 N N . ASP A 1 84 ? 24.172 -3.411 -29.216 1.00 93.06 84 ASP A N 1
ATOM 625 C CA . ASP A 1 84 ? 23.903 -2.097 -29.802 1.00 93.06 84 ASP A CA 1
ATOM 626 C C . ASP A 1 84 ? 23.809 -0.986 -28.725 1.00 93.06 84 ASP A C 1
ATOM 628 O O . ASP A 1 84 ? 23.007 -1.121 -27.792 1.00 93.06 84 ASP A O 1
ATOM 632 N N . PRO A 1 85 ? 24.568 0.126 -28.844 1.00 86.00 85 PRO A N 1
ATOM 633 C CA . PRO A 1 85 ? 24.552 1.220 -27.869 1.00 86.00 85 PRO A CA 1
ATOM 634 C C . PRO A 1 85 ? 23.178 1.863 -27.652 1.00 86.00 85 PRO A C 1
ATOM 636 O O . PRO A 1 85 ? 22.845 2.215 -26.520 1.00 86.00 85 PRO A O 1
ATOM 639 N N . VAL A 1 86 ? 22.36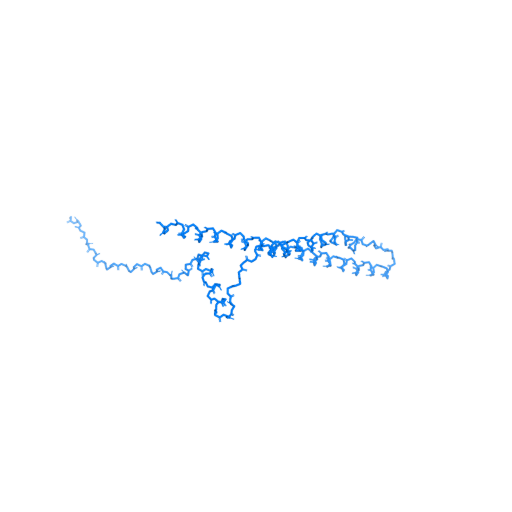8 2.000 -28.708 1.00 87.81 86 VAL A N 1
ATOM 640 C CA . VAL A 1 86 ? 21.043 2.638 -28.618 1.00 87.81 86 VAL A CA 1
ATOM 641 C C . VAL A 1 86 ? 20.093 1.760 -27.803 1.00 87.81 86 VAL A C 1
ATOM 643 O O . VAL A 1 86 ? 19.481 2.223 -26.840 1.00 87.81 86 VAL A O 1
ATOM 646 N N . THR A 1 87 ? 20.035 0.468 -28.122 1.00 88.50 87 THR A N 1
ATOM 647 C CA . THR A 1 87 ? 19.232 -0.518 -27.389 1.00 88.50 87 THR A CA 1
ATOM 648 C C . THR A 1 87 ? 19.679 -0.650 -25.928 1.00 88.50 87 THR A C 1
ATOM 650 O O . THR A 1 87 ? 18.840 -0.843 -25.050 1.00 88.50 87 THR A O 1
ATOM 653 N N . ASN A 1 88 ? 20.977 -0.502 -25.644 1.00 91.75 88 ASN A N 1
ATOM 654 C CA . ASN A 1 88 ? 21.495 -0.509 -24.274 1.00 91.75 88 ASN A CA 1
ATOM 655 C C . ASN A 1 88 ? 21.037 0.690 -23.453 1.00 91.75 88 ASN A C 1
ATOM 657 O O . ASN A 1 88 ? 20.607 0.492 -22.321 1.00 91.75 88 ASN A O 1
ATOM 661 N N . SER A 1 89 ? 21.056 1.893 -24.030 1.00 90.31 89 SER A N 1
ATOM 662 C CA . SER A 1 89 ? 20.540 3.093 -23.364 1.00 90.31 89 SER A CA 1
ATOM 663 C C . SER A 1 89 ? 19.067 2.925 -22.964 1.00 90.31 89 SER A C 1
ATOM 665 O O . SER A 1 89 ? 18.697 3.180 -21.819 1.00 90.31 89 SER A O 1
ATOM 667 N N . TYR A 1 90 ? 18.234 2.379 -23.861 1.00 90.69 90 TYR A N 1
ATOM 668 C CA . TYR A 1 90 ? 16.833 2.081 -23.544 1.00 90.69 90 TYR A CA 1
ATOM 669 C C . TYR A 1 90 ? 16.668 1.010 -22.459 1.00 90.69 90 TYR A C 1
ATOM 671 O O . TYR A 1 90 ? 15.797 1.152 -21.603 1.00 90.69 90 TYR A O 1
ATOM 679 N N . ALA A 1 91 ? 17.494 -0.042 -22.465 1.00 92.81 91 ALA A N 1
ATOM 680 C CA . ALA A 1 91 ? 17.479 -1.054 -21.410 1.00 92.81 91 ALA A CA 1
ATOM 681 C C . ALA A 1 91 ? 17.890 -0.466 -20.049 1.00 92.81 91 ALA A C 1
ATOM 683 O O . ALA A 1 91 ? 17.273 -0.798 -19.042 1.00 92.81 91 ALA A O 1
ATOM 684 N N . ASP A 1 92 ? 18.876 0.434 -20.008 1.00 92.62 92 ASP A N 1
ATOM 685 C CA . ASP A 1 92 ? 19.279 1.138 -18.785 1.00 92.62 92 ASP A CA 1
ATOM 686 C C . ASP A 1 92 ? 18.156 2.027 -18.235 1.00 92.62 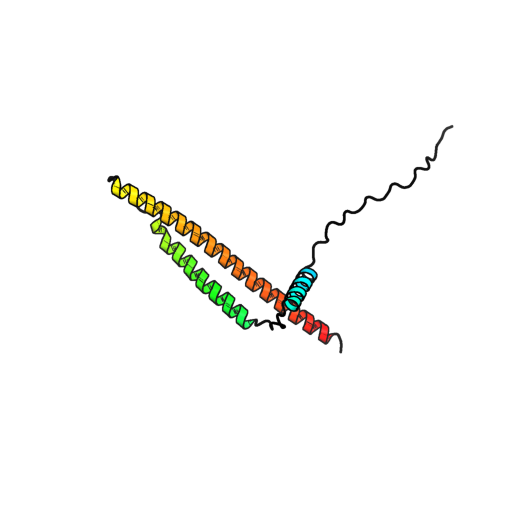92 ASP A C 1
ATOM 688 O O . ASP A 1 92 ? 17.751 1.843 -17.087 1.00 92.62 92 ASP A O 1
ATOM 692 N N . THR A 1 93 ? 17.575 2.911 -19.057 1.00 93.06 93 THR A N 1
ATOM 693 C CA . THR A 1 93 ? 16.453 3.772 -18.634 1.00 93.06 93 THR A CA 1
ATOM 694 C C . THR A 1 93 ? 15.246 2.960 -18.161 1.00 93.06 93 THR A C 1
ATOM 696 O O . THR A 1 93 ? 14.614 3.305 -17.161 1.00 93.06 93 THR A O 1
ATOM 699 N N . ALA A 1 94 ? 14.914 1.868 -18.855 1.00 92.50 94 ALA A N 1
ATOM 700 C CA . ALA A 1 94 ? 13.794 1.020 -18.468 1.00 92.50 94 ALA A CA 1
ATOM 701 C C . ALA A 1 94 ? 14.072 0.264 -17.157 1.00 92.50 94 ALA A C 1
ATOM 703 O O . ALA A 1 94 ? 13.193 0.218 -16.297 1.00 92.50 94 ALA A O 1
ATOM 704 N N . ASN A 1 95 ? 15.295 -0.241 -16.958 1.00 94.19 95 ASN A N 1
ATOM 705 C CA . ASN A 1 95 ? 15.680 -0.921 -15.721 1.00 94.19 95 ASN A CA 1
ATOM 706 C C . ASN A 1 95 ? 15.701 0.027 -14.512 1.00 94.19 95 ASN A C 1
ATOM 708 O O . ASN A 1 95 ? 15.218 -0.339 -13.438 1.00 94.19 95 ASN A O 1
ATOM 712 N N . GLU A 1 96 ? 16.208 1.251 -14.687 1.00 95.31 96 GLU A N 1
ATOM 713 C CA . GLU A 1 96 ? 16.180 2.304 -13.666 1.00 95.31 96 GLU A CA 1
ATOM 714 C C . GLU A 1 96 ? 14.737 2.693 -13.309 1.00 95.31 96 GLU A C 1
ATOM 716 O O . GLU A 1 96 ? 14.360 2.680 -12.133 1.00 95.31 96 GLU A O 1
ATOM 721 N N . GLY A 1 97 ? 13.892 2.935 -14.318 1.00 94.50 97 GLY A N 1
ATOM 722 C CA . GLY A 1 97 ? 12.468 3.222 -14.132 1.00 94.50 97 GLY A CA 1
ATOM 723 C C . GLY A 1 97 ? 11.712 2.083 -13.437 1.00 94.50 97 GLY A C 1
ATOM 724 O O . GLY A 1 97 ? 10.944 2.329 -12.508 1.00 94.50 97 GLY A O 1
ATOM 725 N N . GLY A 1 98 ? 11.973 0.829 -13.818 1.00 95.00 98 GLY A N 1
ATOM 726 C CA . GLY A 1 98 ? 11.401 -0.359 -13.179 1.00 95.00 98 GLY A CA 1
ATOM 727 C C . GLY A 1 98 ? 11.835 -0.517 -11.718 1.00 95.00 98 GLY A C 1
ATOM 728 O O . GLY A 1 98 ? 11.012 -0.825 -10.852 1.00 95.00 98 GLY A O 1
ATOM 729 N N . ALA A 1 99 ? 13.107 -0.246 -11.409 1.00 95.12 99 ALA A N 1
ATOM 730 C CA . ALA A 1 99 ? 13.620 -0.262 -10.041 1.00 95.12 99 ALA A CA 1
ATOM 731 C C . ALA A 1 99 ? 13.004 0.853 -9.174 1.00 95.12 99 ALA A C 1
ATOM 733 O O . ALA A 1 99 ? 12.618 0.594 -8.028 1.00 95.12 99 ALA A O 1
ATOM 734 N N . ALA A 1 100 ? 12.856 2.064 -9.724 1.00 95.69 100 ALA A N 1
ATOM 735 C CA . ALA A 1 100 ? 12.196 3.189 -9.064 1.00 95.69 100 ALA A CA 1
ATOM 736 C C . ALA A 1 100 ? 10.703 2.910 -8.811 1.00 95.69 100 ALA A C 1
ATOM 738 O O . ALA A 1 100 ? 10.219 3.109 -7.694 1.00 95.69 100 ALA A O 1
ATOM 739 N N . TYR A 1 101 ? 9.991 2.359 -9.798 1.00 94.94 101 TYR A N 1
ATOM 740 C CA . TYR A 1 101 ? 8.587 1.965 -9.663 1.00 94.94 101 TYR A CA 1
ATOM 741 C C . TYR A 1 101 ? 8.394 0.890 -8.581 1.00 94.94 101 TYR A C 1
ATOM 743 O O . TYR A 1 101 ? 7.555 1.048 -7.694 1.00 94.94 101 TYR A O 1
ATOM 751 N N . GLN A 1 102 ? 9.246 -0.142 -8.541 1.00 94.75 102 GLN A N 1
ATOM 752 C CA . GLN A 1 102 ? 9.232 -1.124 -7.450 1.00 94.75 102 GLN A CA 1
ATOM 753 C C . GLN A 1 102 ? 9.604 -0.549 -6.076 1.00 94.75 102 GLN A C 1
ATOM 755 O O . GLN A 1 102 ? 9.202 -1.097 -5.046 1.00 94.75 102 GLN A O 1
ATOM 760 N N . ALA A 1 103 ? 10.416 0.507 -6.014 1.00 95.31 103 ALA A N 1
ATOM 761 C CA . ALA A 1 103 ? 10.673 1.213 -4.762 1.00 95.31 103 ALA A CA 1
ATOM 762 C C . ALA A 1 103 ? 9.443 2.022 -4.309 1.00 95.31 103 ALA A C 1
ATOM 764 O O . ALA A 1 103 ? 9.179 2.073 -3.109 1.00 95.31 103 ALA A O 1
ATOM 765 N N . CYS A 1 104 ? 8.670 2.587 -5.244 1.00 95.88 104 CYS A N 1
ATOM 766 C CA . CYS A 1 104 ? 7.395 3.253 -4.964 1.00 95.88 104 CYS A CA 1
ATOM 767 C C . CYS A 1 104 ? 6.358 2.264 -4.419 1.00 95.88 104 CYS A C 1
ATOM 769 O O . CYS A 1 104 ? 5.913 2.419 -3.284 1.00 95.88 104 CYS A O 1
ATOM 771 N N . LEU A 1 105 ? 6.087 1.174 -5.150 1.00 95.75 105 LEU A N 1
ATOM 772 C CA . LEU A 1 105 ? 5.125 0.144 -4.737 1.00 95.75 105 LEU A CA 1
ATOM 773 C C . LEU A 1 105 ? 5.440 -0.432 -3.349 1.00 95.75 105 LEU A C 1
ATOM 775 O O . LEU A 1 105 ? 4.538 -0.616 -2.541 1.00 95.75 105 LEU A O 1
ATOM 779 N N . ARG A 1 106 ? 6.720 -0.665 -3.021 1.00 96.19 106 ARG A N 1
ATOM 780 C CA . ARG A 1 106 ? 7.116 -1.125 -1.676 1.00 96.19 106 ARG A CA 1
ATOM 781 C C . ARG A 1 106 ? 6.791 -0.118 -0.569 1.00 96.19 106 ARG A C 1
ATOM 783 O O . ARG A 1 106 ? 6.404 -0.541 0.516 1.00 96.19 106 ARG A O 1
ATOM 790 N N . LYS A 1 107 ? 6.937 1.186 -0.827 1.00 97.31 107 LYS A N 1
ATOM 791 C CA . LYS A 1 107 ? 6.570 2.243 0.131 1.00 97.31 107 LYS A CA 1
ATOM 792 C C . LYS A 1 107 ? 5.056 2.343 0.296 1.00 97.31 107 LYS A C 1
ATOM 794 O O . LYS A 1 107 ? 4.588 2.436 1.423 1.00 97.31 107 LYS A O 1
ATOM 799 N N . GLU A 1 108 ? 4.306 2.282 -0.803 1.00 96.00 108 GLU A N 1
ATOM 800 C CA . GLU A 1 108 ? 2.837 2.319 -0.791 1.00 96.00 108 GLU A CA 1
ATOM 801 C C . GLU A 1 108 ? 2.244 1.112 -0.057 1.00 96.00 108 GLU A C 1
ATOM 803 O O . GLU A 1 108 ? 1.382 1.286 0.799 1.00 96.00 10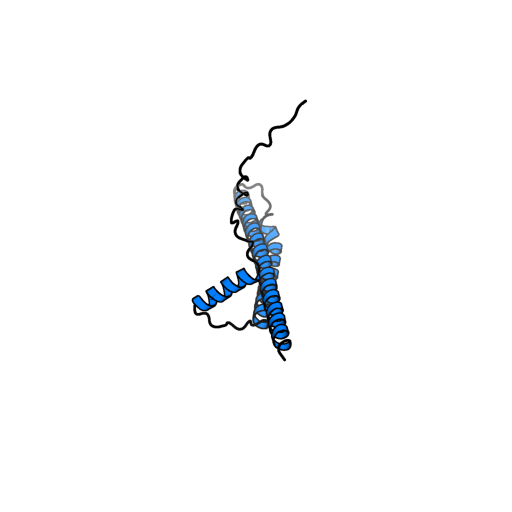8 GLU A O 1
ATOM 808 N N . ILE A 1 109 ? 2.759 -0.096 -0.317 1.00 97.50 109 ILE A N 1
ATOM 809 C CA . ILE A 1 109 ? 2.377 -1.323 0.397 1.00 97.50 109 ILE A CA 1
ATOM 810 C C . ILE A 1 109 ? 2.640 -1.174 1.899 1.00 97.50 109 ILE A C 1
ATOM 812 O O . ILE A 1 109 ? 1.734 -1.414 2.688 1.00 97.50 109 ILE A O 1
ATOM 816 N N . ALA A 1 110 ? 3.836 -0.726 2.300 1.00 96.88 110 ALA A N 1
ATOM 817 C CA . ALA A 1 110 ? 4.179 -0.560 3.714 1.00 96.88 110 ALA A CA 1
ATOM 818 C C . ALA A 1 110 ? 3.319 0.506 4.421 1.00 96.88 110 ALA A C 1
ATOM 820 O O . ALA A 1 110 ? 2.887 0.293 5.552 1.00 96.88 110 ALA A O 1
ATOM 821 N N . ALA A 1 111 ? 3.039 1.632 3.756 1.00 95.38 111 ALA A N 1
ATOM 822 C CA . ALA A 1 111 ? 2.166 2.676 4.291 1.00 95.38 111 ALA A CA 1
ATOM 823 C C . ALA A 1 111 ? 0.708 2.202 4.422 1.00 95.38 111 ALA A C 1
ATOM 825 O O . ALA A 1 111 ? 0.036 2.533 5.397 1.00 95.38 111 ALA A O 1
ATOM 826 N N . LEU A 1 112 ? 0.226 1.405 3.464 1.00 96.19 112 LEU A N 1
ATOM 827 C CA . LEU A 1 112 ? -1.131 0.866 3.470 1.00 96.19 112 LEU A CA 1
ATOM 828 C C . LEU A 1 112 ? -1.312 -0.274 4.483 1.00 96.19 112 LEU A C 1
ATOM 830 O O . LEU A 1 112 ? -2.349 -0.324 5.136 1.00 96.19 112 LEU A O 1
ATOM 834 N N . ASP A 1 113 ? -0.313 -1.150 4.651 1.00 96.44 113 ASP A N 1
ATOM 835 C CA . ASP A 1 113 ? -0.262 -2.115 5.759 1.00 96.44 113 ASP A CA 1
ATOM 836 C C . ASP A 1 113 ? -0.333 -1.378 7.111 1.00 96.44 113 ASP A C 1
ATOM 838 O O . ASP A 1 113 ? -1.174 -1.718 7.939 1.00 96.44 113 ASP A O 1
ATOM 842 N N . GLY A 1 114 ? 0.465 -0.317 7.305 1.00 94.88 114 GLY A N 1
ATOM 843 C CA . GLY A 1 114 ? 0.422 0.516 8.516 1.00 94.88 114 GLY A CA 1
ATOM 844 C C . GLY A 1 114 ? -0.962 1.116 8.781 1.00 94.88 114 GLY A C 1
ATOM 845 O O . GLY A 1 114 ? -1.530 0.898 9.846 1.00 94.88 114 GLY A O 1
ATOM 846 N N . LEU A 1 115 ? -1.564 1.762 7.775 1.00 93.00 115 LEU A N 1
ATOM 847 C CA . LEU A 1 115 ? -2.909 2.341 7.875 1.00 93.00 115 LEU A CA 1
ATOM 848 C C . LEU A 1 115 ? -3.994 1.296 8.211 1.00 93.00 115 LEU A C 1
ATOM 850 O O . LEU A 1 115 ? -4.980 1.616 8.873 1.00 93.00 115 LEU A O 1
ATOM 854 N N . ILE A 1 116 ? -3.834 0.048 7.756 1.00 94.31 116 ILE A N 1
ATOM 855 C CA . ILE A 1 116 ? -4.739 -1.059 8.099 1.00 94.31 116 ILE A CA 1
ATOM 856 C C . ILE A 1 116 ? -4.592 -1.460 9.570 1.00 94.31 116 ILE A C 1
ATOM 858 O O . ILE A 1 116 ? -5.608 -1.746 10.204 1.00 94.31 116 ILE A O 1
ATOM 862 N N . GLU A 1 117 ? -3.376 -1.498 10.116 1.00 94.94 117 GLU A N 1
ATOM 863 C CA . GLU A 1 117 ? -3.167 -1.782 11.540 1.00 94.94 117 GLU A CA 1
ATOM 864 C C . GLU A 1 117 ? -3.65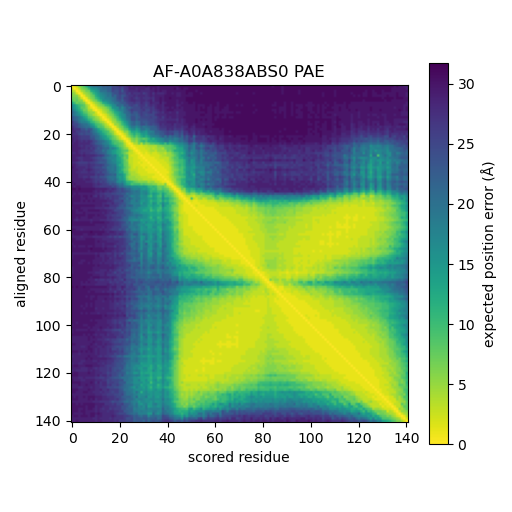5 -0.625 12.425 1.00 94.94 117 GLU A C 1
ATOM 866 O O . GLU A 1 117 ? -4.400 -0.879 13.371 1.00 94.94 117 GLU A O 1
ATOM 871 N N . ASP A 1 118 ? -3.373 0.630 12.062 1.00 90.12 118 ASP A N 1
ATOM 872 C CA . ASP A 1 118 ? -3.887 1.817 12.763 1.00 90.12 118 ASP A CA 1
ATOM 873 C C . ASP A 1 118 ? -5.427 1.821 12.801 1.00 90.12 118 ASP A C 1
ATOM 875 O O . ASP A 1 118 ? -6.040 2.052 13.845 1.00 90.12 118 ASP A O 1
ATOM 879 N N . ALA A 1 119 ? -6.081 1.494 11.678 1.00 89.50 119 ALA A N 1
ATOM 880 C CA . ALA A 1 119 ? -7.539 1.404 11.599 1.00 89.50 119 ALA A CA 1
ATOM 881 C C . ALA A 1 119 ? -8.130 0.286 12.478 1.00 89.50 119 ALA A C 1
ATOM 883 O O . ALA A 1 119 ? -9.214 0.462 13.038 1.00 89.50 119 ALA A O 1
ATOM 884 N N . LYS A 1 120 ? -7.436 -0.853 12.632 1.00 92.06 120 LYS A N 1
ATOM 885 C CA . LYS A 1 120 ? -7.846 -1.904 13.581 1.00 92.06 120 LYS A CA 1
ATOM 886 C C . LYS A 1 120 ? -7.655 -1.455 15.026 1.00 92.06 120 LYS A C 1
ATOM 888 O O . LYS A 1 120 ? -8.564 -1.657 15.822 1.00 92.06 120 LYS A O 1
ATOM 893 N N . ALA A 1 121 ? -6.510 -0.852 15.348 1.00 89.12 121 ALA A N 1
ATOM 894 C CA . ALA A 1 121 ? -6.195 -0.394 16.697 1.00 89.12 121 ALA A CA 1
ATOM 895 C C . ALA A 1 121 ? -7.217 0.649 17.173 1.00 89.12 121 ALA A C 1
ATOM 897 O O . ALA A 1 121 ? -7.794 0.493 18.244 1.00 89.12 121 ALA A O 1
ATOM 898 N N . MET A 1 122 ? -7.547 1.637 16.329 1.00 85.25 122 MET A N 1
ATOM 899 C CA . MET A 1 122 ? -8.614 2.606 16.615 1.00 85.25 122 MET A CA 1
ATOM 900 C C . MET A 1 122 ? -9.985 1.942 16.812 1.00 85.25 122 MET A C 1
ATOM 902 O O . MET A 1 122 ? -10.763 2.390 17.654 1.00 85.25 122 MET A O 1
ATOM 906 N N . LYS A 1 123 ? -10.295 0.874 16.061 1.00 87.38 123 LYS A N 1
ATOM 907 C CA . LYS A 1 123 ? -11.544 0.115 16.236 1.00 87.38 123 LYS A CA 1
ATOM 908 C C . LYS A 1 123 ? -11.584 -0.606 17.580 1.00 87.38 123 LYS A C 1
ATOM 910 O O . LYS A 1 123 ? -12.590 -0.536 18.277 1.00 87.38 123 LYS A O 1
ATOM 915 N N . GLU A 1 124 ? -10.503 -1.289 17.935 1.00 88.44 124 GLU A N 1
ATOM 916 C CA . GLU A 1 124 ? -10.384 -2.014 19.197 1.00 88.44 124 GLU A CA 1
ATOM 917 C C . GLU A 1 124 ? -10.443 -1.059 20.400 1.00 88.44 124 GLU A C 1
ATOM 919 O O . GLU A 1 124 ? -11.215 -1.298 21.324 1.00 88.44 124 GLU A O 1
ATOM 924 N N . GLU A 1 125 ? -9.744 0.078 20.345 1.00 83.94 125 GLU A N 1
ATOM 925 C CA . GLU A 1 125 ? -9.759 1.106 21.396 1.00 83.94 125 GLU A CA 1
ATOM 926 C C . GLU A 1 125 ? -11.138 1.780 21.563 1.00 83.94 125 GLU A C 1
ATOM 928 O O . GLU A 1 125 ? -11.507 2.214 22.659 1.00 83.94 125 GLU A O 1
ATOM 933 N N . ARG A 1 126 ? -11.930 1.898 20.487 1.00 8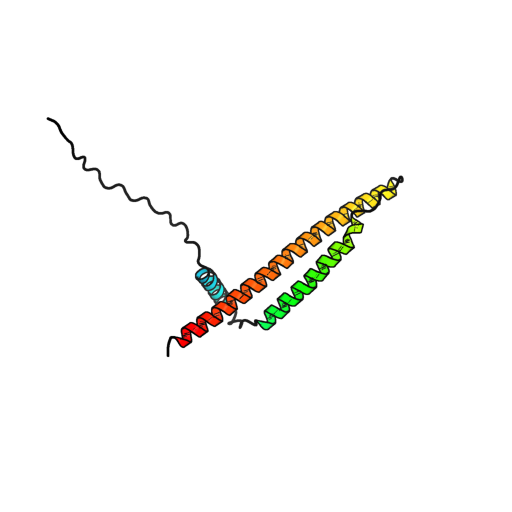1.19 126 ARG A N 1
ATOM 934 C CA . ARG A 1 126 ? -13.310 2.409 20.568 1.00 81.19 126 ARG A CA 1
ATOM 935 C C . ARG A 1 126 ? -14.260 1.357 21.154 1.00 81.19 126 ARG A C 1
ATOM 937 O O . ARG A 1 126 ? -14.985 1.695 22.083 1.00 81.19 126 ARG A O 1
ATOM 944 N N . LEU A 1 127 ? -14.173 0.095 20.723 1.00 82.25 127 LEU A N 1
ATOM 945 C CA . LEU A 1 127 ? -14.984 -1.006 21.267 1.00 82.25 127 LEU A CA 1
ATOM 946 C C . LEU A 1 127 ? -14.710 -1.275 22.757 1.00 82.25 127 LEU A C 1
ATOM 948 O O . LEU A 1 127 ? -15.651 -1.361 23.539 1.00 82.25 127 LEU A O 1
ATOM 952 N N . GLN A 1 128 ? -13.439 -1.335 23.174 1.00 80.25 128 GLN A N 1
ATOM 953 C CA . GLN A 1 128 ? -13.074 -1.515 24.588 1.00 80.25 128 GLN A CA 1
ATOM 954 C C . GLN A 1 128 ? -13.654 -0.400 25.470 1.00 80.25 128 GLN A C 1
ATOM 956 O O . GLN A 1 128 ? -14.120 -0.658 26.575 1.00 80.25 128 GLN A O 1
ATOM 961 N N . HIS A 1 129 ? -13.684 0.835 24.968 1.00 77.12 129 HIS A N 1
ATOM 962 C CA . HIS A 1 129 ? -14.271 1.960 25.689 1.00 77.12 129 HIS A CA 1
ATOM 963 C C . HIS A 1 129 ? -15.804 1.896 25.773 1.00 77.12 129 HIS A C 1
ATOM 965 O O . HIS A 1 129 ? -16.372 2.261 26.799 1.00 77.12 129 HIS A O 1
ATOM 971 N N . GLU A 1 130 ? -16.487 1.431 24.723 1.00 74.88 130 GLU A N 1
ATOM 972 C CA . GLU A 1 130 ? -17.936 1.185 24.769 1.00 74.88 130 GLU A CA 1
ATOM 973 C C . GLU A 1 130 ? -18.278 0.118 25.826 1.00 74.88 130 GLU A C 1
ATOM 975 O O . GLU A 1 130 ? -19.207 0.313 26.614 1.00 74.88 130 GLU A O 1
ATOM 980 N N . ASP A 1 131 ? -17.474 -0.948 25.920 1.00 74.38 131 ASP A N 1
ATOM 981 C CA . ASP A 1 131 ? -17.589 -1.972 26.966 1.00 74.38 131 ASP A CA 1
ATOM 982 C C . ASP A 1 131 ? -17.308 -1.408 28.376 1.00 74.38 131 ASP A C 1
ATOM 984 O O . ASP A 1 131 ? -18.060 -1.694 29.312 1.00 74.38 131 ASP A O 1
ATOM 988 N N . GLU A 1 132 ? -16.275 -0.570 28.549 1.00 72.12 132 GLU A N 1
ATOM 989 C CA . GLU A 1 132 ? -15.966 0.113 29.819 1.00 72.12 132 GLU A CA 1
ATOM 990 C C . GLU A 1 132 ? -17.114 1.023 30.283 1.00 72.12 132 GLU A C 1
ATOM 992 O O . GLU A 1 132 ? -17.515 0.974 31.450 1.00 72.12 132 GLU A O 1
ATOM 997 N N . VAL A 1 133 ? -17.683 1.828 29.378 1.00 73.12 133 VAL A N 1
ATOM 998 C CA . VAL A 1 133 ? -18.825 2.708 29.674 1.00 73.12 133 VAL A CA 1
ATOM 999 C C . VAL A 1 133 ? -20.065 1.882 30.029 1.00 73.12 133 VAL A C 1
ATOM 1001 O O . VAL A 1 133 ? -20.734 2.167 31.026 1.00 73.12 133 VAL A O 1
ATOM 1004 N N . ALA A 1 134 ? -20.350 0.812 29.280 1.00 67.75 134 ALA A N 1
ATOM 1005 C CA . ALA A 1 134 ? -21.464 -0.089 29.567 1.00 67.75 134 ALA A CA 1
ATOM 1006 C C . ALA A 1 134 ? -21.301 -0.841 30.903 1.00 67.75 134 ALA A C 1
ATOM 1008 O O . ALA A 1 134 ? -22.294 -1.100 31.591 1.00 67.75 134 ALA A O 1
ATOM 1009 N N . ALA A 1 135 ? -20.071 -1.185 31.293 1.00 68.12 135 ALA A N 1
ATOM 1010 C CA . ALA A 1 135 ? -19.766 -1.783 32.591 1.00 68.12 135 ALA A CA 1
ATOM 1011 C C . ALA A 1 135 ? -19.905 -0.770 33.740 1.00 68.12 135 ALA A C 1
ATOM 1013 O O . ALA A 1 135 ? -20.492 -1.099 34.771 1.00 68.12 135 ALA A O 1
ATOM 1014 N N . GLY A 1 136 ? -19.431 0.466 33.549 1.00 59.44 136 GLY A N 1
ATOM 1015 C CA . GLY A 1 136 ? -19.546 1.546 34.532 1.00 59.44 136 GLY A CA 1
ATOM 1016 C C . GLY A 1 136 ? -20.996 1.917 34.855 1.00 59.44 136 GLY A C 1
ATOM 1017 O O . GLY A 1 136 ? -21.330 2.104 36.022 1.00 59.44 136 GLY A O 1
ATOM 1018 N N . LEU A 1 137 ? -21.873 1.941 33.845 1.00 58.62 137 LEU A N 1
ATOM 1019 C CA . LEU A 1 137 ? -23.309 2.192 34.026 1.00 58.62 137 LEU A CA 1
ATOM 1020 C C . LEU A 1 137 ? -24.009 1.069 34.812 1.00 58.62 137 LEU A C 1
ATOM 1022 O O . LEU A 1 137 ? -24.828 1.353 35.678 1.00 58.62 137 LEU A O 1
ATOM 1026 N N . LYS A 1 138 ? -23.645 -0.201 34.582 1.00 59.72 138 LYS A N 1
ATOM 1027 C CA . LYS A 1 138 ? -24.197 -1.356 35.326 1.00 59.72 138 LYS A CA 1
ATOM 1028 C C . LYS A 1 138 ? -23.762 -1.432 36.793 1.00 59.72 138 LYS A C 1
ATOM 1030 O O . LYS A 1 138 ? -24.314 -2.234 37.537 1.00 59.72 138 LYS A O 1
ATOM 1035 N N . GLY A 1 139 ? -22.756 -0.657 37.199 1.00 55.00 139 GLY A N 1
ATOM 1036 C CA . GLY A 1 139 ? -22.290 -0.570 38.585 1.00 55.00 139 GLY A CA 1
ATOM 1037 C C . GLY A 1 139 ? -22.976 0.519 39.418 1.00 55.00 139 GLY A C 1
ATOM 1038 O O . GLY A 1 139 ? -22.521 0.775 40.532 1.00 55.00 139 GLY A O 1
ATOM 1039 N N . GLN A 1 140 ? -23.995 1.197 38.873 1.00 52.16 140 GLN A N 1
ATOM 1040 C CA . GLN A 1 140 ? -24.711 2.305 39.526 1.00 52.16 140 GLN A CA 1
ATOM 1041 C C . GLN A 1 140 ? -26.177 1.988 39.891 1.00 52.16 140 GLN A C 1
ATOM 1043 O O . GLN A 1 140 ? -26.835 2.857 40.467 1.00 52.16 140 GLN A O 1
ATOM 1048 N N . ASP A 1 141 ? -26.651 0.769 39.602 1.00 43.16 141 ASP A N 1
ATOM 1049 C CA . ASP A 1 141 ? -27.937 0.203 40.057 1.00 43.16 141 ASP A CA 1
ATOM 1050 C C . ASP A 1 141 ? -27.780 -0.593 41.376 1.00 43.16 141 ASP A C 1
ATOM 1052 O O . ASP A 1 141 ? -28.697 -0.508 42.228 1.00 43.16 141 ASP A O 1
#

Solvent-accessible surface area (backbone atoms only — not comparable to full-atom values): 8400 Å² total; per-residue (Å²): 129,85,86,84,85,86,76,84,69,76,82,75,80,74,80,78,76,74,87,66,80,70,82,74,48,73,69,55,54,46,54,53,50,55,53,49,38,52,74,69,68,49,68,88,74,74,82,52,65,67,57,50,50,54,49,50,49,53,53,51,56,50,46,52,51,48,56,47,51,48,63,71,43,55,63,44,48,63,53,77,68,63,92,50,70,69,60,28,52,53,26,50,55,42,21,52,51,26,49,52,49,51,53,48,47,54,52,53,47,54,53,50,54,48,53,47,50,53,55,48,50,55,48,51,59,49,52,54,48,53,51,51,52,57,52,57,59,70,73,75,122

pLDDT: mean 76.38, std 19.73, range [37.94, 97.5]

Organism: NCBI:txid2752311